Protein AF-A0AAN2PHK6-F1 (afdb_monomer_lite)

Foldseek 3Di:
DCQVVVKDWAWDADPNDTDIDIDRPDPWDFPDADPFFTKTDPDPQDIETDGNDLVVLVVVVVVQVVVVVVPDDGDYPRD

Radius of gyration: 13.39 Å; chains: 1; bounding box: 32×28×33 Å

Structure (mmCIF, N/CA/C/O backbone):
data_AF-A0AAN2PHK6-F1
#
_entry.id   AF-A0AAN2PHK6-F1
#
loop_
_atom_site.group_PDB
_atom_site.id
_atom_site.type_symbol
_atom_site.label_atom_id
_atom_site.label_alt_id
_atom_site.label_comp_id
_atom_site.label_asym_id
_atom_site.label_entity_id
_atom_site.label_seq_id
_atom_site.pdbx_PDB_ins_code
_atom_site.Cartn_x
_atom_site.Cartn_y
_atom_site.Cartn_z
_atom_site.occupancy
_atom_site.B_iso_or_equiv
_atom_site.auth_seq_id
_atom_site.auth_comp_id
_atom_site.auth_asym_id
_atom_site.auth_atom_id
_atom_site.pdbx_PDB_model_num
ATOM 1 N N . MET A 1 1 ? -12.292 -0.606 -12.830 1.00 61.72 1 MET A N 1
ATOM 2 C CA . MET A 1 1 ? -10.947 -1.030 -12.367 1.00 61.72 1 MET A CA 1
ATOM 3 C C . MET A 1 1 ? -9.997 0.168 -12.226 1.00 61.72 1 MET A C 1
ATOM 5 O O . MET A 1 1 ? -8.864 0.133 -12.687 1.00 61.72 1 MET A O 1
ATOM 9 N N . ASN A 1 2 ? -10.452 1.255 -11.595 1.00 76.94 2 ASN A N 1
ATOM 10 C CA . ASN A 1 2 ? -9.602 2.394 -11.201 1.00 76.94 2 ASN A CA 1
ATOM 11 C C . ASN A 1 2 ? -9.940 2.866 -9.779 1.00 76.94 2 ASN A C 1
ATOM 13 O O . ASN A 1 2 ? -9.508 3.926 -9.345 1.00 76.94 2 ASN A O 1
ATOM 17 N N . ASP A 1 3 ? -10.721 2.072 -9.060 1.00 84.12 3 ASP A N 1
ATOM 18 C CA . ASP A 1 3 ? -11.383 2.429 -7.816 1.00 84.12 3 ASP A CA 1
ATOM 19 C C . ASP A 1 3 ? -10.334 2.682 -6.724 1.00 84.12 3 ASP A C 1
ATOM 21 O O . ASP A 1 3 ? -10.466 3.604 -5.927 1.00 84.12 3 ASP A O 1
A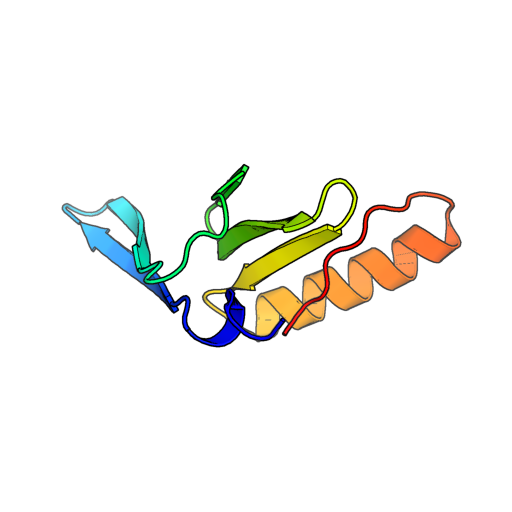TOM 25 N N . PHE A 1 4 ? -9.194 1.985 -6.797 1.00 85.69 4 PHE A N 1
ATOM 26 C CA . PHE A 1 4 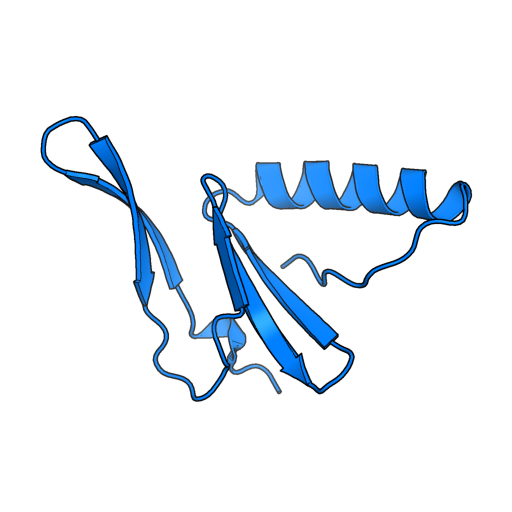? -8.026 2.234 -5.953 1.00 85.69 4 PHE A CA 1
ATOM 27 C C . PHE A 1 4 ? -7.506 3.680 -6.015 1.00 85.69 4 PHE A C 1
ATOM 29 O O . PHE A 1 4 ? -6.903 4.136 -5.050 1.00 85.69 4 PHE A O 1
ATOM 36 N N . LYS A 1 5 ? -7.761 4.434 -7.095 1.00 88.00 5 LYS A N 1
ATOM 37 C CA . LYS A 1 5 ? -7.383 5.856 -7.206 1.00 88.00 5 LYS A CA 1
ATOM 38 C C . LYS A 1 5 ? -8.218 6.772 -6.305 1.00 88.00 5 LYS A C 1
ATOM 40 O O . LYS A 1 5 ? -7.834 7.915 -6.081 1.00 88.00 5 LYS A O 1
ATOM 45 N N . LEU A 1 6 ? -9.364 6.296 -5.815 1.00 90.62 6 LEU A N 1
ATOM 46 C CA . LEU A 1 6 ? -10.222 7.026 -4.877 1.00 90.62 6 LEU A CA 1
ATOM 47 C C . LEU A 1 6 ? -9.785 6.830 -3.421 1.00 90.62 6 LEU A C 1
ATOM 49 O O . LEU A 1 6 ? -10.230 7.566 -2.538 1.00 90.62 6 LEU A O 1
ATOM 53 N N . ILE A 1 7 ? -8.929 5.842 -3.165 1.00 91.06 7 ILE A N 1
ATOM 54 C CA . ILE A 1 7 ? -8.418 5.552 -1.833 1.00 91.06 7 ILE A CA 1
ATOM 55 C C . ILE A 1 7 ? -7.299 6.538 -1.505 1.00 91.06 7 ILE A C 1
ATOM 57 O O . ILE A 1 7 ? -6.415 6.801 -2.320 1.00 91.06 7 ILE A O 1
ATOM 61 N N . ARG A 1 8 ? -7.325 7.068 -0.283 1.00 91.94 8 ARG A N 1
ATOM 62 C CA . ARG A 1 8 ? -6.303 7.980 0.235 1.00 91.94 8 ARG A CA 1
ATOM 63 C C . ARG A 1 8 ? -5.683 7.411 1.497 1.00 91.94 8 ARG A C 1
ATOM 65 O O . ARG A 1 8 ? -6.377 6.832 2.333 1.00 91.94 8 ARG A O 1
ATOM 72 N N . VAL A 1 9 ? -4.373 7.587 1.620 1.00 91.25 9 VAL A N 1
ATOM 73 C CA . VAL A 1 9 ? -3.607 7.193 2.801 1.00 91.25 9 VAL A CA 1
ATOM 74 C C . VAL A 1 9 ? -2.781 8.375 3.266 1.00 91.25 9 VAL A C 1
ATOM 76 O O . VAL A 1 9 ? -2.090 9.020 2.480 1.00 91.25 9 VAL A O 1
ATOM 79 N N . GLU A 1 10 ? -2.846 8.654 4.555 1.00 91.38 10 GLU A N 1
ATOM 80 C CA . GLU A 1 10 ? -2.173 9.793 5.156 1.00 91.38 10 GLU A CA 1
ATOM 81 C C . GLU A 1 10 ? -1.483 9.355 6.434 1.00 91.38 10 GLU A C 1
ATOM 83 O O . GLU A 1 10 ? -1.948 8.475 7.160 1.00 91.38 10 GLU A O 1
ATOM 88 N N . ARG A 1 11 ? -0.340 9.971 6.714 1.00 89.69 11 ARG A N 1
ATOM 89 C CA . ARG A 1 11 ? 0.344 9.764 7.981 1.00 89.69 11 ARG A CA 1
ATOM 90 C C . ARG A 1 11 ? -0.095 10.851 8.939 1.00 89.69 11 ARG A C 1
ATOM 92 O O . ARG A 1 11 ? 0.166 12.023 8.689 1.00 89.69 11 ARG A O 1
ATOM 99 N N . ILE A 1 12 ? -0.705 10.440 10.038 1.00 90.44 12 ILE A N 1
ATOM 100 C CA . ILE A 1 12 ? -1.131 11.342 11.100 1.00 90.44 12 ILE A CA 1
ATOM 101 C C . ILE A 1 12 ? -0.313 11.081 12.361 1.00 90.44 12 ILE A C 1
ATOM 103 O O . ILE A 1 12 ? 0.190 9.978 12.589 1.00 90.44 12 ILE A O 1
ATOM 107 N N . GLU A 1 13 ? -0.168 12.113 13.181 1.00 89.38 13 GLU A N 1
ATOM 108 C CA . GLU A 1 13 ? 0.387 11.986 14.521 1.00 89.38 13 GLU A CA 1
ATOM 109 C C . GLU A 1 13 ? -0.738 12.181 15.531 1.00 89.38 13 GLU A C 1
ATOM 111 O O . GLU A 1 13 ? -1.392 13.222 15.559 1.00 89.38 13 GLU A O 1
ATOM 116 N N . LYS A 1 14 ? -0.984 11.157 16.345 1.00 86.12 14 LYS A N 1
ATOM 117 C CA . LYS A 1 14 ? -2.008 11.168 17.384 1.00 86.12 14 LYS A CA 1
ATOM 118 C C . LYS A 1 14 ? -1.349 10.810 18.705 1.00 86.12 14 LYS A C 1
ATOM 120 O O . LYS A 1 14 ? -0.784 9.729 18.851 1.00 86.12 14 LYS A O 1
ATOM 125 N N . ASN A 1 15 ? -1.382 11.736 19.661 1.00 86.44 15 ASN A N 1
ATOM 126 C CA . ASN A 1 15 ? -0.771 11.575 20.986 1.00 86.44 15 ASN A CA 1
ATOM 127 C C . ASN A 1 15 ? 0.717 11.154 20.927 1.00 86.44 15 ASN A C 1
ATOM 129 O O . ASN A 1 15 ? 1.140 10.251 21.649 1.00 86.44 15 ASN A O 1
ATOM 133 N N . GLY A 1 16 ? 1.498 11.752 20.018 1.00 86.25 16 GLY A N 1
ATOM 134 C CA . GLY A 1 16 ? 2.921 11.435 19.823 1.00 86.25 16 GLY A CA 1
ATOM 135 C C . GLY A 1 16 ? 3.201 10.094 19.128 1.00 86.25 16 GLY A C 1
ATOM 136 O O . GLY A 1 16 ? 4.358 9.698 18.987 1.00 86.25 16 GLY A O 1
ATOM 137 N N . LYS A 1 17 ? 2.164 9.369 18.682 1.00 85.88 17 LYS A N 1
ATOM 138 C CA . LYS A 1 17 ? 2.292 8.132 17.903 1.00 85.88 17 LYS A CA 1
ATOM 139 C C . LYS A 1 17 ? 1.962 8.388 16.440 1.00 85.88 17 LYS A C 1
ATOM 141 O O . LYS A 1 17 ? 0.983 9.055 16.113 1.00 85.88 17 LYS A O 1
ATOM 146 N N . LYS A 1 18 ? 2.787 7.829 15.552 1.00 86.12 18 LYS A N 1
ATOM 147 C CA . LYS A 1 18 ? 2.578 7.902 14.103 1.00 86.12 18 LYS A CA 1
ATOM 148 C C . LYS A 1 18 ? 1.615 6.799 13.683 1.00 86.12 18 LYS A C 1
ATOM 150 O O . LYS A 1 18 ? 1.967 5.625 13.766 1.00 86.12 18 LYS A O 1
ATOM 155 N N . GLU A 1 19 ? 0.447 7.189 13.201 1.00 89.75 19 GLU A N 1
ATOM 156 C CA . GLU A 1 19 ? -0.597 6.293 12.712 1.00 89.75 19 GLU A CA 1
ATOM 157 C C . GLU A 1 19 ? -0.821 6.510 11.210 1.00 89.75 19 GLU A C 1
ATOM 159 O O . GLU A 1 19 ? -0.501 7.565 10.653 1.00 89.75 19 GLU A O 1
ATOM 164 N N . LEU A 1 20 ? -1.335 5.478 10.541 1.00 89.94 20 LEU A N 1
ATOM 165 C CA . LEU A 1 20 ? -1.731 5.554 9.141 1.00 89.94 20 LEU A CA 1
ATOM 166 C C . LEU A 1 20 ? -3.250 5.715 9.078 1.00 89.94 20 LEU A C 1
ATOM 168 O O . LEU A 1 20 ? -3.988 4.797 9.434 1.00 89.94 20 LEU A O 1
ATOM 172 N N . LEU A 1 21 ? -3.705 6.876 8.620 1.00 92.19 21 LEU A N 1
ATOM 173 C CA . LEU A 1 21 ? -5.105 7.127 8.327 1.00 92.19 21 LEU A CA 1
ATOM 174 C C . LEU A 1 21 ? -5.410 6.626 6.916 1.00 92.19 21 LEU A C 1
ATOM 176 O O . LEU A 1 21 ? -4.731 6.988 5.957 1.00 92.19 21 LEU A O 1
ATOM 180 N N . ILE A 1 22 ? -6.435 5.789 6.796 1.00 93.69 22 ILE A N 1
ATOM 181 C CA . ILE A 1 22 ? -6.855 5.194 5.530 1.00 93.69 22 ILE A CA 1
ATOM 182 C C . ILE A 1 22 ? -8.297 5.611 5.267 1.00 93.69 22 ILE A C 1
ATOM 184 O O . ILE A 1 22 ? -9.188 5.292 6.051 1.00 93.69 22 ILE A O 1
ATOM 188 N N . HIS A 1 23 ? -8.532 6.277 4.141 1.00 94.12 23 HIS A N 1
ATOM 189 C CA . HIS A 1 23 ? -9.866 6.583 3.646 1.00 94.12 23 HIS A CA 1
ATOM 190 C C . HIS A 1 23 ? -10.135 5.769 2.379 1.00 94.12 23 HIS A C 1
ATOM 192 O O . HIS A 1 23 ? -9.569 6.046 1.320 1.00 94.12 23 HIS A O 1
ATOM 198 N N . ASN A 1 24 ? -10.997 4.760 2.498 1.00 93.75 24 ASN A N 1
ATOM 199 C CA . ASN A 1 24 ? -11.366 3.862 1.409 1.00 93.75 24 ASN A CA 1
ATOM 200 C C . ASN A 1 24 ? -12.871 3.983 1.107 1.00 93.75 24 ASN A C 1
ATOM 202 O O . ASN A 1 24 ? -13.666 3.327 1.776 1.00 93.75 24 ASN A O 1
ATOM 206 N N . PRO A 1 25 ? -13.276 4.792 0.110 1.00 93.50 25 PRO A N 1
ATOM 207 C CA . PRO A 1 25 ? -14.678 4.926 -0.292 1.00 93.50 25 PRO A CA 1
ATOM 208 C C . PRO A 1 25 ? -15.150 3.791 -1.223 1.00 93.50 25 PRO A C 1
ATOM 210 O O . PRO A 1 25 ? -16.194 3.911 -1.857 1.00 93.50 25 PRO A O 1
ATOM 213 N N . THR A 1 26 ? -14.369 2.719 -1.369 1.00 92.56 26 THR A N 1
ATOM 214 C CA . THR A 1 26 ? -14.611 1.634 -2.329 1.00 92.56 26 THR A CA 1
ATOM 215 C C . THR A 1 26 ? -14.883 0.309 -1.620 1.00 92.56 26 THR A C 1
ATOM 217 O O . THR A 1 26 ? -14.753 0.201 -0.403 1.00 92.56 26 THR A O 1
ATOM 220 N N . THR A 1 27 ? -15.210 -0.730 -2.388 1.00 93.62 27 THR A N 1
ATOM 221 C CA . THR A 1 27 ? -15.367 -2.103 -1.885 1.00 93.62 27 THR A CA 1
ATOM 222 C C . THR A 1 27 ? -14.049 -2.879 -1.808 1.00 93.62 27 THR A C 1
ATOM 224 O O . THR A 1 27 ? -14.047 -4.038 -1.393 1.00 93.62 27 THR A O 1
ATOM 227 N N . LEU A 1 28 ? -12.920 -2.272 -2.199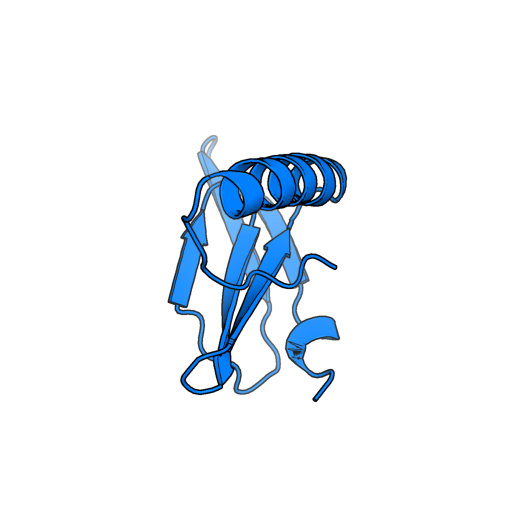 1.00 92.12 28 LEU A N 1
ATOM 228 C CA . LEU A 1 28 ? -11.625 -2.947 -2.204 1.00 92.12 28 LEU A CA 1
ATOM 229 C C . LEU A 1 28 ? -11.209 -3.315 -0.779 1.00 92.12 28 LEU A C 1
ATOM 231 O O . LEU A 1 28 ? -11.187 -2.476 0.124 1.00 92.12 28 LEU A O 1
ATOM 235 N N . LYS A 1 29 ? -10.851 -4.581 -0.576 1.00 94.25 29 LYS A N 1
ATOM 236 C CA . LYS A 1 29 ? -10.525 -5.117 0.746 1.00 94.25 29 LYS A CA 1
ATOM 237 C C . LYS A 1 29 ? -9.128 -4.681 1.173 1.00 94.25 29 LYS A C 1
ATOM 239 O O . LYS A 1 29 ? -8.155 -4.960 0.478 1.00 94.25 29 LYS A O 1
ATOM 244 N N . LEU A 1 30 ? -9.015 -4.057 2.345 1.00 94.69 30 LEU A N 1
ATOM 245 C CA . LEU A 1 30 ? -7.725 -3.813 2.992 1.00 94.69 30 LEU A CA 1
ATOM 246 C C . LEU A 1 30 ? -7.144 -5.149 3.479 1.00 94.69 30 LEU A C 1
ATOM 248 O O . LEU A 1 30 ? -7.768 -5.837 4.286 1.00 94.69 30 LEU A O 1
ATOM 252 N N . ILE A 1 31 ? -5.954 -5.507 3.001 1.00 94.75 31 ILE A N 1
ATOM 253 C CA . ILE A 1 31 ? -5.270 -6.764 3.352 1.00 94.75 31 ILE A CA 1
ATOM 254 C C . ILE A 1 31 ? -3.960 -6.547 4.116 1.00 94.75 31 ILE A C 1
ATOM 256 O O . ILE A 1 31 ? -3.403 -7.497 4.657 1.00 94.75 31 ILE A O 1
ATOM 260 N N . GLY A 1 32 ? -3.471 -5.309 4.205 1.00 92.81 32 GLY A N 1
ATOM 261 C CA . GLY A 1 32 ? -2.324 -4.970 5.044 1.00 92.81 32 GLY A CA 1
ATOM 262 C C . GLY A 1 32 ? -2.143 -3.467 5.207 1.00 92.81 32 GLY A C 1
ATOM 263 O O . GLY A 1 32 ? -2.457 -2.698 4.305 1.00 92.81 32 GLY A O 1
ATOM 264 N N . ALA A 1 33 ? -1.613 -3.036 6.348 1.00 92.81 33 ALA A N 1
ATOM 265 C CA . ALA A 1 33 ? -1.274 -1.641 6.611 1.00 92.81 33 ALA A CA 1
ATOM 266 C C . ALA A 1 33 ? 0.079 -1.569 7.321 1.00 92.81 33 ALA A C 1
ATOM 268 O O . ALA A 1 33 ? 0.369 -2.367 8.210 1.00 92.81 33 ALA A O 1
ATOM 269 N N . GLY A 1 34 ? 0.917 -0.621 6.912 1.00 87.06 34 GLY A N 1
ATOM 270 C CA . GLY A 1 34 ? 2.248 -0.428 7.471 1.00 87.06 34 GLY A CA 1
ATOM 271 C C . GLY A 1 34 ? 2.655 1.038 7.491 1.00 87.06 34 GLY A C 1
ATOM 272 O O . GLY A 1 34 ? 1.936 1.924 7.040 1.00 87.06 34 GLY A O 1
ATOM 273 N N . SER A 1 35 ? 3.860 1.307 7.984 1.00 84.94 35 SER A N 1
ATOM 274 C CA . SER A 1 35 ? 4.365 2.675 8.174 1.00 84.94 35 SER A CA 1
ATOM 275 C C . SER A 1 35 ? 4.488 3.507 6.888 1.00 84.94 35 SER A C 1
ATOM 277 O O . SER A 1 35 ? 4.593 4.731 6.964 1.00 84.94 35 SER A O 1
ATOM 279 N N . GLN A 1 36 ? 4.505 2.856 5.723 1.00 87.00 36 GLN A N 1
ATOM 280 C CA . GLN A 1 36 ? 4.692 3.486 4.413 1.00 87.00 36 GLN A CA 1
ATOM 281 C C . GLN A 1 36 ? 3.394 3.620 3.606 1.00 87.00 36 GLN A C 1
ATOM 283 O O . GLN A 1 36 ? 3.367 4.374 2.632 1.00 87.00 36 GLN A O 1
ATOM 288 N N . GLY A 1 37 ? 2.340 2.894 3.980 1.00 91.19 37 GLY A N 1
ATOM 289 C CA . GLY A 1 37 ? 1.136 2.790 3.168 1.00 91.19 37 GLY A CA 1
ATOM 290 C C . GLY A 1 37 ? 0.267 1.584 3.508 1.00 91.19 37 GLY A C 1
ATOM 291 O O . GLY A 1 37 ? 0.523 0.855 4.469 1.00 91.19 37 GLY A O 1
ATOM 292 N N . ALA A 1 38 ? -0.754 1.375 2.686 1.00 93.44 38 ALA A N 1
ATOM 293 C CA . ALA A 1 38 ? -1.751 0.325 2.844 1.00 93.44 38 ALA A CA 1
ATOM 294 C C . ALA A 1 38 ? -1.880 -0.510 1.567 1.00 93.44 38 ALA A C 1
ATOM 296 O O . ALA A 1 38 ? -1.705 -0.000 0.465 1.00 93.44 38 ALA A O 1
ATOM 297 N N . VAL A 1 39 ? -2.176 -1.797 1.721 1.00 93.81 39 VAL A N 1
ATOM 298 C CA . VAL A 1 39 ? -2.307 -2.774 0.641 1.00 93.81 39 VAL A CA 1
ATOM 299 C C . VAL A 1 39 ? -3.760 -3.208 0.536 1.00 93.81 39 VAL A C 1
ATOM 301 O O . VAL A 1 39 ? -4.343 -3.679 1.514 1.00 93.81 39 VAL A O 1
ATOM 304 N N . PHE A 1 40 ? -4.320 -3.098 -0.662 1.00 93.12 40 PHE A N 1
ATOM 305 C CA . PHE A 1 40 ? -5.683 -3.490 -0.984 1.00 93.12 40 PHE A CA 1
ATOM 306 C C . PHE A 1 40 ? -5.684 -4.611 -2.012 1.00 93.12 40 PHE A C 1
ATOM 308 O O . PHE A 1 40 ? -4.858 -4.635 -2.926 1.00 93.12 40 PHE A O 1
ATOM 315 N N . GLN A 1 41 ? -6.622 -5.534 -1.867 1.00 92.38 41 GLN A N 1
ATOM 316 C CA . GLN A 1 41 ? -6.873 -6.577 -2.846 1.00 92.38 41 GLN A CA 1
ATOM 317 C C . GLN A 1 41 ? -7.701 -5.999 -3.997 1.00 92.38 41 GLN A C 1
ATOM 319 O O . GLN A 1 41 ? -8.761 -5.423 -3.756 1.00 92.38 41 GLN A O 1
ATOM 324 N N . LEU A 1 42 ? -7.199 -6.133 -5.226 1.00 87.62 42 LEU A N 1
ATOM 325 C CA . LEU A 1 42 ? -7.933 -5.801 -6.449 1.00 87.62 42 LEU A CA 1
ATOM 326 C C . LEU A 1 42 ? -8.677 -7.020 -6.999 1.00 87.62 42 LEU A C 1
ATOM 328 O O . LEU A 1 42 ? -9.785 -6.863 -7.496 1.00 87.62 42 LEU A O 1
ATOM 332 N N . ASP A 1 43 ? -8.055 -8.195 -6.902 1.00 87.12 43 ASP A N 1
ATOM 333 C CA . ASP A 1 43 ? -8.568 -9.484 -7.376 1.00 87.12 43 ASP A CA 1
ATOM 334 C C . ASP A 1 43 ? -7.932 -10.627 -6.551 1.00 87.12 43 ASP A C 1
ATOM 336 O O . ASP A 1 43 ? -7.140 -10.362 -5.641 1.00 87.12 43 ASP A O 1
ATOM 340 N N . GLU A 1 44 ? -8.237 -11.890 -6.839 1.00 87.56 44 GLU A N 1
ATOM 341 C CA . GLU A 1 44 ? -7.685 -13.065 -6.146 1.00 87.56 44 GLU A CA 1
ATOM 342 C C . GLU A 1 44 ? -6.147 -13.069 -6.146 1.00 87.56 44 GLU A C 1
ATOM 344 O O . GLU A 1 44 ? -5.535 -13.267 -5.094 1.00 87.56 44 GLU A O 1
ATOM 349 N N . ASP A 1 45 ? -5.533 -12.702 -7.275 1.00 87.19 45 ASP A N 1
ATOM 350 C CA . ASP A 1 45 ? -4.074 -12.716 -7.459 1.00 87.19 45 ASP A CA 1
ATOM 351 C C . ASP A 1 45 ? -3.417 -11.327 -7.473 1.00 87.19 45 ASP A C 1
ATOM 353 O O . ASP A 1 45 ? -2.187 -11.208 -7.517 1.00 87.19 45 ASP A O 1
ATOM 357 N N . ILE A 1 46 ? -4.211 -10.253 -7.445 1.00 87.38 46 ILE A N 1
ATOM 358 C CA . ILE A 1 46 ? -3.717 -8.891 -7.670 1.00 87.38 46 ILE A CA 1
ATOM 359 C C . ILE A 1 46 ? -3.962 -8.025 -6.442 1.00 87.38 46 ILE A C 1
ATOM 361 O O . ILE A 1 46 ? -5.088 -7.880 -5.964 1.00 87.38 46 ILE A O 1
ATOM 365 N N . CYS A 1 47 ? -2.907 -7.358 -5.977 1.00 91.25 47 CYS A N 1
ATOM 366 C CA . CYS A 1 47 ? -3.015 -6.306 -4.978 1.00 91.25 47 CYS A CA 1
ATOM 367 C C . CYS A 1 47 ? -2.394 -4.990 -5.452 1.00 91.25 47 CYS A C 1
ATOM 369 O O . CYS A 1 47 ? -1.566 -4.926 -6.366 1.00 91.25 47 CYS A O 1
ATOM 371 N N . VAL A 1 48 ? -2.822 -3.914 -4.804 1.00 89.56 48 VAL A N 1
ATOM 372 C CA . VAL A 1 48 ? -2.278 -2.570 -4.968 1.00 89.56 48 VAL A CA 1
ATOM 373 C C . VAL A 1 48 ? -1.817 -2.068 -3.614 1.00 89.56 48 VAL A C 1
ATOM 375 O O . VAL A 1 48 ? -2.533 -2.193 -2.621 1.00 89.56 48 VAL A O 1
ATOM 378 N N . LYS A 1 49 ? -0.617 -1.495 -3.561 1.00 91.94 49 LYS A N 1
ATOM 379 C CA . LYS A 1 49 ? -0.122 -0.803 -2.374 1.00 91.94 49 LYS A CA 1
ATOM 380 C C . LYS A 1 49 ? -0.160 0.690 -2.643 1.00 91.94 49 LYS A C 1
ATOM 382 O O . LYS A 1 49 ? 0.453 1.163 -3.593 1.00 91.94 49 LYS A O 1
ATOM 387 N N . ILE A 1 50 ? -0.892 1.406 -1.804 1.00 91.06 50 ILE A N 1
ATOM 388 C CA . ILE A 1 50 ? -1.043 2.854 -1.858 1.00 91.06 50 ILE A CA 1
ATOM 389 C C . ILE A 1 50 ? -0.105 3.442 -0.817 1.00 91.06 50 ILE A C 1
ATOM 391 O O . ILE A 1 50 ? -0.156 3.066 0.358 1.00 91.06 50 ILE A O 1
ATOM 395 N N . TYR A 1 51 ? 0.773 4.336 -1.258 1.00 91.81 51 TYR A N 1
ATOM 396 C CA . TYR A 1 51 ? 1.843 4.894 -0.443 1.00 91.81 51 TYR A CA 1
ATOM 397 C C . TYR A 1 51 ? 1.500 6.294 0.036 1.00 91.81 51 TYR A C 1
ATOM 399 O O . TYR A 1 51 ? 0.928 7.090 -0.698 1.00 91.81 51 TYR A O 1
ATOM 407 N N . VAL A 1 52 ? 1.952 6.626 1.245 1.00 91.06 52 VAL A N 1
ATOM 408 C CA . VAL A 1 52 ? 1.914 8.016 1.726 1.00 91.06 52 VAL A CA 1
ATOM 409 C C . VAL A 1 52 ? 2.937 8.872 0.976 1.00 91.06 52 VAL A C 1
ATOM 411 O O . VAL A 1 52 ? 2.714 10.052 0.736 1.00 91.06 52 VAL A O 1
ATOM 414 N N . ASN A 1 53 ? 4.089 8.286 0.628 1.00 88.50 53 ASN A N 1
ATOM 415 C CA . ASN A 1 53 ? 5.183 8.988 -0.034 1.00 88.50 53 ASN A CA 1
ATOM 416 C C . ASN A 1 53 ? 5.543 8.309 -1.368 1.00 88.50 53 ASN A C 1
ATOM 418 O O . ASN A 1 53 ? 6.007 7.163 -1.344 1.00 88.50 53 ASN A O 1
ATOM 422 N N . PRO A 1 54 ? 5.443 9.012 -2.511 1.00 87.06 54 PRO A N 1
ATOM 423 C CA . PRO A 1 54 ? 5.778 8.452 -3.823 1.00 87.06 54 PRO A CA 1
ATOM 424 C C . PRO A 1 54 ? 7.256 8.047 -3.950 1.00 87.06 54 PRO A C 1
ATOM 426 O O . PRO A 1 54 ? 7.602 7.136 -4.698 1.00 87.06 54 PRO A O 1
ATOM 429 N N . ASN A 1 55 ? 8.164 8.644 -3.173 1.00 89.25 55 ASN A N 1
ATOM 430 C CA . ASN A 1 55 ? 9.568 8.225 -3.165 1.00 89.25 55 ASN A CA 1
ATOM 431 C C . ASN A 1 55 ? 9.764 6.829 -2.557 1.00 89.25 55 ASN A C 1
ATOM 433 O O . ASN A 1 55 ? 10.689 6.119 -2.953 1.00 89.25 55 ASN A O 1
ATOM 437 N N . ALA A 1 56 ? 8.918 6.427 -1.604 1.00 86.31 56 ALA A N 1
ATOM 438 C CA . ALA A 1 56 ? 8.943 5.069 -1.062 1.00 86.31 56 ALA A CA 1
ATOM 439 C C . ALA A 1 56 ? 8.461 4.061 -2.114 1.00 86.31 56 ALA A C 1
ATOM 441 O O . ALA A 1 56 ? 9.127 3.048 -2.315 1.00 86.31 56 ALA A O 1
ATOM 442 N N . ALA A 1 57 ? 7.393 4.400 -2.848 1.00 86.19 57 ALA A N 1
ATOM 443 C CA . ALA A 1 57 ? 6.899 3.617 -3.980 1.00 86.19 57 ALA A CA 1
ATOM 444 C C . ALA A 1 57 ? 7.996 3.386 -5.032 1.00 86.19 57 ALA A C 1
ATOM 446 O O . ALA A 1 57 ? 8.273 2.249 -5.403 1.00 86.19 57 ALA A O 1
ATOM 447 N N . ASN A 1 58 ? 8.700 4.446 -5.442 1.00 88.19 58 ASN A N 1
ATOM 448 C CA . ASN A 1 58 ? 9.791 4.341 -6.415 1.00 88.19 58 ASN A CA 1
ATOM 449 C C . ASN A 1 58 ? 10.949 3.453 -5.933 1.00 88.19 58 ASN A C 1
ATOM 451 O O . ASN A 1 58 ? 11.511 2.686 -6.712 1.00 88.19 58 ASN A O 1
ATOM 455 N N . LYS A 1 59 ? 11.331 3.550 -4.653 1.00 88.38 59 LYS A N 1
ATOM 456 C CA . LYS A 1 59 ? 12.407 2.721 -4.085 1.00 88.38 59 LYS A CA 1
ATOM 457 C C . LYS A 1 59 ? 12.010 1.250 -4.010 1.00 88.38 59 LYS A C 1
ATOM 459 O O . LYS A 1 59 ? 12.815 0.396 -4.366 1.00 88.38 59 LYS A O 1
ATOM 464 N N . GLU A 1 60 ? 10.792 0.965 -3.560 1.00 87.12 60 GLU A N 1
ATOM 465 C CA . GLU A 1 60 ? 10.286 -0.405 -3.463 1.00 87.12 60 GLU A CA 1
ATOM 466 C C . GLU A 1 60 ? 10.072 -1.020 -4.847 1.00 87.12 60 GLU A C 1
ATOM 468 O O . GLU A 1 60 ? 10.451 -2.167 -5.049 1.00 87.12 60 GLU A O 1
ATOM 473 N N . GLY A 1 61 ? 9.590 -0.241 -5.823 1.00 85.94 61 GLY A N 1
ATOM 474 C CA . GLY A 1 61 ? 9.482 -0.666 -7.220 1.00 85.94 61 GLY A CA 1
ATOM 475 C C . GLY A 1 61 ? 10.830 -1.096 -7.799 1.00 85.94 61 GLY A C 1
ATOM 476 O O . GLY A 1 61 ? 10.958 -2.215 -8.283 1.00 85.94 61 GLY A O 1
ATOM 477 N N . LYS A 1 62 ? 11.875 -0.272 -7.640 1.00 88.56 62 LYS A N 1
ATOM 478 C CA . LYS A 1 62 ? 13.239 -0.625 -8.080 1.00 88.56 62 LYS A CA 1
ATOM 479 C C . LYS A 1 62 ? 13.794 -1.859 -7.367 1.00 88.56 62 LYS A C 1
ATOM 481 O O . LYS A 1 62 ? 14.466 -2.681 -7.984 1.00 88.56 62 LYS A O 1
ATOM 486 N N . ALA A 1 63 ? 13.540 -1.987 -6.065 1.00 87.38 63 ALA A N 1
ATOM 487 C CA . ALA A 1 63 ? 13.966 -3.154 -5.297 1.00 87.38 63 ALA A CA 1
ATOM 488 C C . ALA A 1 63 ? 13.247 -4.431 -5.761 1.00 87.38 63 ALA A C 1
ATOM 490 O O . ALA A 1 63 ? 13.881 -5.478 -5.874 1.00 87.38 63 ALA A O 1
ATOM 491 N N . LEU A 1 64 ? 11.949 -4.337 -6.066 1.00 84.19 64 LEU A N 1
ATOM 492 C CA . LEU A 1 64 ? 11.154 -5.439 -6.596 1.00 84.19 64 LEU 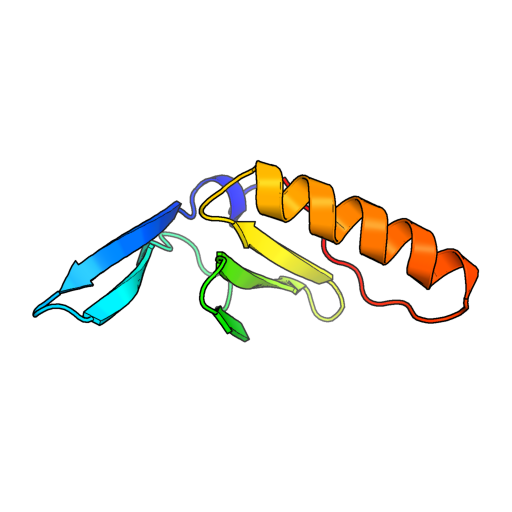A CA 1
ATOM 493 C C . LEU A 1 64 ? 11.629 -5.843 -7.993 1.00 84.19 64 LEU A C 1
ATOM 495 O O . LEU A 1 64 ? 11.850 -7.025 -8.225 1.00 84.19 64 LEU A O 1
ATOM 499 N N . GLU A 1 65 ? 11.860 -4.888 -8.893 1.00 84.88 65 GLU A N 1
ATOM 500 C CA . GLU A 1 65 ? 12.440 -5.147 -10.219 1.00 84.88 65 GLU A CA 1
ATOM 501 C C . GLU A 1 65 ? 13.788 -5.874 -10.112 1.00 84.88 65 GLU A C 1
ATOM 503 O O . GLU A 1 65 ? 14.012 -6.884 -10.781 1.00 84.88 65 GLU A O 1
ATOM 508 N N . ALA A 1 66 ? 14.663 -5.431 -9.205 1.00 83.12 66 ALA A N 1
ATOM 509 C CA . ALA A 1 66 ? 15.938 -6.095 -8.944 1.00 83.12 66 ALA A CA 1
ATOM 510 C C . ALA A 1 66 ? 15.777 -7.503 -8.334 1.00 83.12 66 ALA A C 1
ATOM 512 O O . ALA A 1 66 ? 16.602 -8.384 -8.585 1.00 83.12 66 ALA A O 1
ATOM 513 N N . ALA A 1 67 ? 14.732 -7.732 -7.532 1.00 80.06 67 ALA A N 1
ATOM 514 C CA . ALA A 1 67 ? 14.437 -9.025 -6.913 1.00 80.06 67 ALA A CA 1
ATOM 515 C C . ALA A 1 67 ? 13.770 -10.019 -7.879 1.00 80.06 67 ALA A C 1
ATOM 517 O O . ALA A 1 67 ? 14.038 -11.218 -7.792 1.00 80.06 67 ALA A O 1
ATOM 518 N N . LEU A 1 68 ? 12.966 -9.536 -8.830 1.00 74.25 68 LEU A N 1
ATOM 519 C CA . LEU A 1 68 ? 12.371 -10.347 -9.896 1.00 74.25 68 LEU A CA 1
ATOM 520 C C . LEU A 1 68 ? 13.455 -11.002 -10.756 1.00 74.25 68 LEU A C 1
ATOM 522 O O . LEU A 1 68 ? 13.336 -12.173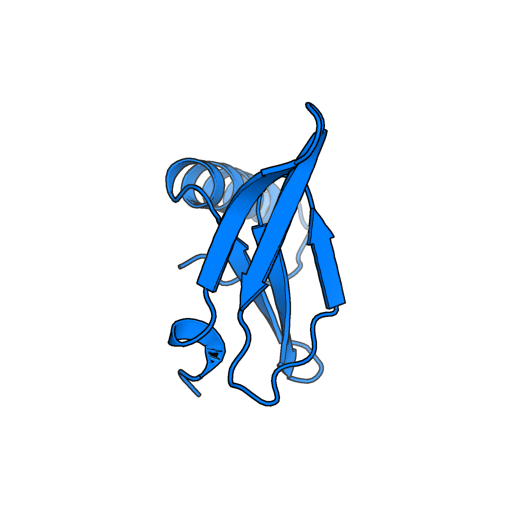 -11.110 1.00 74.25 68 LEU A O 1
ATOM 526 N N . PHE A 1 69 ? 14.573 -10.304 -10.978 1.00 59.25 69 PHE A N 1
ATOM 527 C CA . PHE A 1 69 ? 15.760 -10.871 -11.625 1.00 59.25 69 PHE A CA 1
ATOM 528 C C . PHE A 1 69 ? 16.375 -12.060 -10.851 1.00 59.25 69 PHE A C 1
ATOM 530 O O . PHE A 1 69 ? 17.157 -12.826 -11.404 1.00 59.25 69 PHE A O 1
ATOM 537 N N . ARG A 1 70 ? 16.017 -12.248 -9.572 1.00 53.31 70 ARG A N 1
ATOM 538 C CA . ARG A 1 70 ? 16.491 -13.329 -8.691 1.00 53.31 70 ARG A CA 1
ATOM 539 C C . ARG A 1 70 ? 15.426 -14.390 -8.365 1.00 53.31 70 ARG A C 1
ATOM 541 O O . ARG A 1 70 ? 15.662 -15.205 -7.478 1.00 53.31 70 ARG A O 1
ATOM 548 N N . GLY A 1 71 ? 14.286 -14.407 -9.063 1.00 43.00 71 GLY A N 1
ATOM 549 C CA . GLY A 1 71 ? 13.279 -15.474 -8.943 1.00 43.00 71 GLY A CA 1
ATOM 550 C C . GLY A 1 71 ? 12.267 -15.332 -7.796 1.00 43.00 71 GLY A C 1
ATOM 551 O O . GLY A 1 71 ? 11.608 -16.311 -7.459 1.00 43.00 71 GLY A O 1
ATOM 552 N N . TYR A 1 72 ? 12.101 -14.142 -7.207 1.00 39.25 72 TYR A N 1
ATOM 553 C CA . TYR A 1 72 ? 11.045 -13.861 -6.221 1.00 39.25 72 TYR A CA 1
ATOM 554 C C . TYR A 1 72 ? 9.993 -12.924 -6.829 1.00 39.25 72 TYR A C 1
ATOM 556 O O . TYR A 1 72 ? 10.333 -11.821 -7.247 1.00 39.25 72 TYR A O 1
ATOM 564 N N . MET A 1 73 ? 8.719 -13.339 -6.874 1.00 38.81 73 MET A N 1
ATOM 565 C CA . MET A 1 73 ? 7.631 -12.570 -7.495 1.00 38.81 73 MET A CA 1
ATOM 566 C C . MET A 1 73 ? 6.407 -12.458 -6.577 1.00 38.81 73 MET A C 1
ATOM 568 O O . MET A 1 73 ? 5.842 -13.463 -6.154 1.00 38.81 73 MET A O 1
ATOM 572 N N . LYS A 1 74 ? 5.960 -11.222 -6.325 1.00 42.41 74 LYS A N 1
ATOM 573 C CA . LYS A 1 74 ? 4.563 -10.895 -6.005 1.00 42.41 74 LYS A CA 1
ATOM 574 C C . LYS A 1 74 ? 4.257 -9.487 -6.517 1.00 42.41 74 LYS A C 1
ATOM 576 O O . LYS A 1 74 ? 4.998 -8.550 -6.232 1.00 42.41 74 LYS A O 1
ATOM 581 N N . TRP A 1 75 ? 3.196 -9.368 -7.312 1.00 45.47 75 TRP A N 1
ATOM 582 C CA . TRP A 1 75 ? 2.774 -8.130 -7.961 1.00 45.47 75 TRP A CA 1
ATOM 583 C C . TRP A 1 75 ? 2.388 -7.063 -6.932 1.00 45.47 75 TRP A C 1
ATOM 585 O O . TRP A 1 75 ? 1.451 -7.250 -6.163 1.00 45.47 75 TRP A O 1
ATOM 595 N N . VAL A 1 76 ? 3.077 -5.924 -6.966 1.00 49.12 76 VAL A N 1
ATOM 596 C CA . VAL A 1 76 ? 2.615 -4.664 -6.380 1.00 49.12 76 VAL A CA 1
ATOM 597 C C . VAL A 1 76 ? 2.633 -3.655 -7.516 1.00 49.12 76 VAL A C 1
ATOM 599 O O . VAL A 1 76 ? 3.701 -3.230 -7.949 1.00 49.12 76 VAL A O 1
ATOM 602 N N . ARG A 1 77 ? 1.465 -3.290 -8.050 1.00 44.00 77 ARG A N 1
ATOM 603 C CA . ARG A 1 77 ? 1.392 -2.177 -9.001 1.00 44.00 77 ARG A CA 1
ATOM 604 C C . ARG A 1 77 ? 1.499 -0.884 -8.195 1.00 44.00 77 ARG A C 1
ATOM 606 O O . ARG A 1 77 ? 0.530 -0.460 -7.574 1.00 44.00 77 ARG A O 1
ATOM 613 N N . THR A 1 78 ? 2.698 -0.320 -8.146 1.00 43.81 78 THR A N 1
ATOM 614 C CA . THR A 1 78 ? 3.002 0.978 -7.541 1.00 43.81 78 THR A CA 1
ATOM 615 C C . THR A 1 78 ? 2.469 2.090 -8.445 1.00 43.81 78 THR A C 1
ATOM 617 O O . THR A 1 78 ? 2.856 2.182 -9.609 1.00 43.81 78 THR A O 1
ATOM 620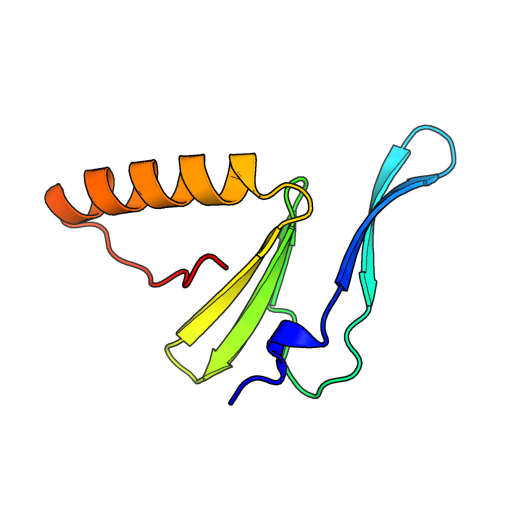 N N . MET A 1 79 ? 1.563 2.917 -7.923 1.00 44.31 79 MET A N 1
ATOM 621 C CA . MET A 1 79 ? 1.161 4.207 -8.498 1.00 44.31 79 MET A CA 1
ATOM 622 C C . MET A 1 79 ? 1.232 5.277 -7.418 1.00 44.31 79 MET A C 1
ATOM 624 O O . MET A 1 79 ? 0.956 4.934 -6.245 1.00 44.31 79 MET A O 1
#

Secondary structure (DSSP, 8-state):
--GGGG-EEEEEEETTEEEEEEE--SSPEEEEEETTEEEEESSSS-EEEEES-HHHHHHHHHHHHHHHTTT----B---

Sequence (79 aa):
MNDFKLIRVERIEKNGKKELLIHNPTTLKLIGAGSQGAVFQLDEDICVKIYVNPNAANKEGKALEAALFRGYMKWVRTM

Organism: NCBI:txid1478

pLDDT: mean 82.61, std 15.74, range [38.81, 94.75]